Protein AF-A0A482W550-F1 (afdb_monomer_lite)

Organism: Asbolus verrucosus (NCBI:txid1661398)

InterPro domains:
  IPR013087 Zinc finger C2H2-type [PS50157] (30-57)

Structure (mmCIF, N/CA/C/O backbone):
data_AF-A0A482W550-F1
#
_entry.id   AF-A0A482W550-F1
#
loop_
_atom_site.group_PDB
_atom_site.id
_atom_site.type_symbol
_atom_site.label_atom_id
_atom_site.label_alt_id
_atom_site.label_comp_id
_atom_site.label_asym_id
_atom_site.label_entity_id
_atom_site.label_seq_id
_atom_site.pdbx_PDB_ins_code
_atom_site.Cartn_x
_atom_site.Cartn_y
_atom_site.Cartn_z
_atom_site.occupancy
_atom_site.B_iso_or_equiv
_atom_site.auth_seq_id
_atom_site.auth_comp_id
_atom_site.auth_asym_id
_atom_site.auth_atom_id
_atom_site.pdbx_PDB_model_num
ATOM 1 N N . MET A 1 1 ? 3.618 0.832 -22.894 1.00 59.66 1 MET A N 1
ATOM 2 C CA . MET A 1 1 ? 4.285 1.781 -21.972 1.00 59.66 1 MET A CA 1
ATOM 3 C C . MET A 1 1 ? 5.759 1.427 -21.931 1.00 59.66 1 MET A C 1
ATOM 5 O O . MET A 1 1 ? 6.068 0.310 -21.540 1.00 59.66 1 MET A O 1
ATOM 9 N N . TYR A 1 2 ? 6.651 2.315 -22.368 1.00 75.31 2 TYR A N 1
ATOM 10 C CA . TYR A 1 2 ? 8.090 2.102 -22.203 1.00 75.31 2 TYR A CA 1
ATOM 11 C C . TYR A 1 2 ? 8.506 2.626 -20.823 1.00 75.31 2 TYR A C 1
ATOM 13 O O . TYR A 1 2 ? 8.250 3.788 -20.508 1.00 75.31 2 TYR A O 1
ATOM 21 N N . CYS A 1 3 ? 9.080 1.765 -19.980 1.00 86.75 3 CYS A N 1
ATOM 22 C CA . CYS A 1 3 ? 9.605 2.133 -18.668 1.00 86.75 3 CYS A CA 1
ATOM 23 C C . CYS A 1 3 ? 11.026 1.589 -18.510 1.00 86.75 3 CYS A C 1
ATOM 25 O O . CYS A 1 3 ? 11.236 0.383 -18.580 1.00 86.75 3 CYS A O 1
ATOM 27 N N . SER A 1 4 ? 11.984 2.482 -18.264 1.00 91.50 4 SER A N 1
ATOM 28 C CA . SER A 1 4 ? 13.414 2.162 -18.138 1.00 91.50 4 SER A CA 1
ATOM 29 C C . SER A 1 4 ? 13.824 1.724 -16.725 1.00 91.50 4 SER A C 1
ATOM 31 O O . SER A 1 4 ? 15.013 1.644 -16.426 1.00 91.50 4 SER A O 1
ATOM 33 N N . TYR A 1 5 ? 12.864 1.514 -15.818 1.00 92.44 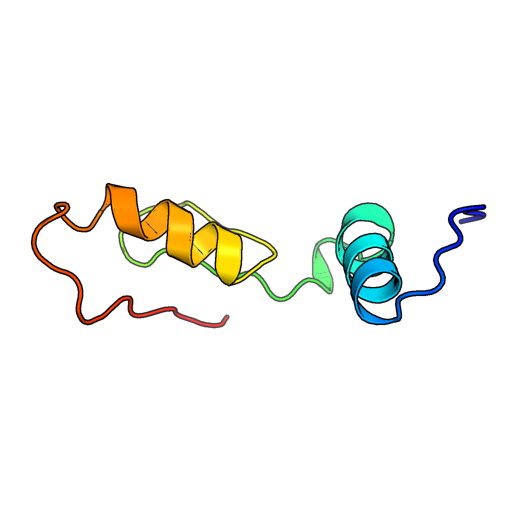5 TYR A N 1
ATOM 34 C CA . TYR A 1 5 ? 13.161 1.171 -14.430 1.00 92.44 5 TYR A CA 1
ATOM 35 C C . TYR A 1 5 ? 13.779 -0.231 -14.337 1.00 92.44 5 TYR A C 1
ATOM 37 O O . TYR A 1 5 ? 13.147 -1.225 -14.692 1.00 92.44 5 TYR A O 1
ATOM 45 N N . GLY A 1 6 ? 15.000 -0.304 -13.807 1.00 91.38 6 GLY A N 1
ATOM 46 C CA . GLY A 1 6 ? 15.730 -1.545 -13.566 1.00 91.38 6 GLY A CA 1
ATOM 47 C C . GLY A 1 6 ? 16.120 -1.686 -12.098 1.00 91.38 6 GLY A C 1
ATOM 48 O O . GLY A 1 6 ? 16.517 -0.724 -11.445 1.00 91.38 6 GLY A O 1
ATOM 49 N N . THR A 1 7 ? 16.012 -2.899 -11.564 1.00 93.94 7 THR A N 1
ATOM 50 C CA . THR A 1 7 ? 16.456 -3.236 -10.208 1.00 93.94 7 THR A CA 1
ATOM 51 C C . THR A 1 7 ? 16.919 -4.684 -10.164 1.00 93.94 7 THR A C 1
ATOM 53 O O . THR A 1 7 ? 16.367 -5.538 -10.857 1.00 93.94 7 THR A O 1
ATOM 56 N N . LYS A 1 8 ? 17.912 -4.978 -9.320 1.00 96.19 8 LYS A N 1
ATOM 57 C CA . LYS A 1 8 ? 18.390 -6.351 -9.093 1.00 96.19 8 LYS A CA 1
ATOM 58 C C . LYS A 1 8 ? 17.436 -7.189 -8.234 1.00 96.19 8 LYS A C 1
ATOM 60 O O . LYS A 1 8 ? 17.565 -8.407 -8.176 1.00 96.19 8 LYS A O 1
ATOM 65 N N . TRP A 1 9 ? 16.480 -6.553 -7.552 1.00 96.19 9 TRP A N 1
ATOM 66 C CA . TRP A 1 9 ? 15.594 -7.218 -6.598 1.00 96.19 9 TRP A CA 1
ATOM 67 C C . TRP A 1 9 ? 14.218 -7.490 -7.205 1.00 96.19 9 TRP A C 1
ATOM 69 O O . TRP A 1 9 ? 13.456 -6.573 -7.511 1.00 96.19 9 TRP A O 1
ATOM 79 N N . LYS A 1 10 ? 13.844 -8.771 -7.293 1.00 91.75 10 LYS A N 1
ATOM 80 C CA . LYS A 1 10 ? 12.544 -9.204 -7.837 1.00 91.75 10 LYS A CA 1
ATOM 81 C C . LYS A 1 10 ? 11.348 -8.580 -7.107 1.00 91.75 10 LYS A C 1
ATOM 83 O O . LYS A 1 10 ? 10.325 -8.304 -7.733 1.00 91.75 10 LYS A O 1
ATOM 88 N N . ILE A 1 11 ? 11.462 -8.372 -5.794 1.00 88.31 11 ILE A N 1
ATOM 89 C CA . ILE A 1 11 ? 10.399 -7.756 -4.989 1.00 88.31 11 ILE A CA 1
ATOM 90 C C . ILE A 1 11 ? 10.181 -6.286 -5.364 1.00 88.31 11 ILE A C 1
ATOM 92 O O . ILE A 1 11 ? 9.039 -5.866 -5.538 1.00 88.31 11 ILE A O 1
ATOM 96 N N . GLU A 1 12 ? 11.261 -5.544 -5.611 1.00 90.12 12 GLU A N 1
ATOM 97 C CA . GLU A 1 12 ? 11.202 -4.140 -6.016 1.00 90.12 12 GLU A CA 1
ATOM 98 C C . GLU A 1 12 ? 10.632 -3.986 -7.427 1.00 90.12 12 GLU A C 1
ATOM 100 O O . GLU A 1 12 ? 9.786 -3.121 -7.655 1.00 90.12 12 GLU A O 1
ATOM 105 N N . LEU A 1 13 ? 10.986 -4.884 -8.355 1.00 91.44 13 LEU A N 1
ATOM 106 C CA . LEU A 1 13 ? 10.397 -4.888 -9.697 1.00 91.44 13 LEU A CA 1
ATOM 107 C C . LEU A 1 13 ? 8.884 -5.157 -9.649 1.00 91.44 13 LEU A C 1
ATOM 109 O O . LEU A 1 13 ? 8.105 -4.457 -10.295 1.00 91.44 13 LEU A O 1
ATOM 113 N N . LYS A 1 14 ? 8.441 -6.124 -8.831 1.00 87.44 14 LYS A N 1
ATOM 114 C CA . LYS A 1 14 ? 7.007 -6.383 -8.610 1.00 87.44 14 LYS A CA 1
ATOM 115 C C . LYS A 1 14 ? 6.294 -5.164 -8.022 1.00 87.44 14 LYS A C 1
ATOM 117 O O . LYS A 1 14 ? 5.215 -4.808 -8.496 1.00 87.44 14 LYS A O 1
ATOM 122 N N . ASN A 1 15 ? 6.889 -4.520 -7.018 1.00 85.44 15 ASN A N 1
ATOM 123 C CA . ASN A 1 15 ? 6.337 -3.315 -6.395 1.00 85.44 15 ASN A CA 1
ATOM 124 C C . ASN A 1 15 ? 6.227 -2.160 -7.397 1.00 85.44 15 A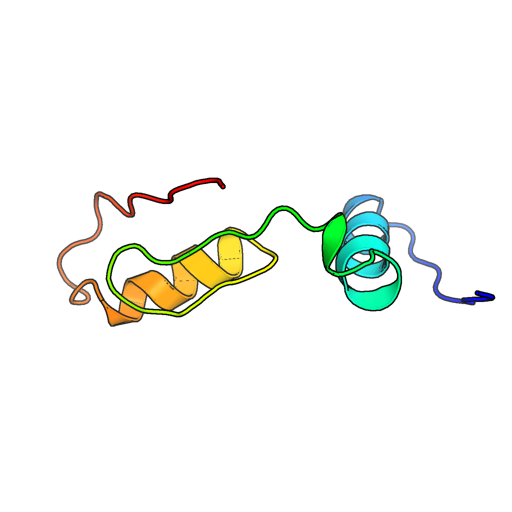SN A C 1
ATOM 126 O O . ASN A 1 15 ? 5.212 -1.461 -7.420 1.00 85.44 15 ASN A O 1
ATOM 130 N N . HIS A 1 16 ? 7.238 -1.981 -8.248 1.00 90.00 16 HIS A N 1
ATOM 131 C CA . HIS A 1 16 ? 7.240 -0.992 -9.318 1.00 90.00 16 HIS A CA 1
ATOM 132 C C . HIS A 1 16 ? 6.093 -1.226 -10.313 1.00 90.00 16 HIS A C 1
ATOM 134 O O . HIS A 1 16 ? 5.266 -0.331 -10.503 1.00 90.00 16 HIS A O 1
ATOM 140 N N . ILE A 1 17 ? 5.983 -2.441 -10.868 1.00 88.00 17 ILE A N 1
ATOM 141 C CA . ILE A 1 17 ? 4.917 -2.803 -11.817 1.00 88.00 17 ILE A CA 1
ATOM 142 C C . ILE A 1 17 ? 3.541 -2.577 -11.177 1.00 88.00 17 ILE A C 1
ATOM 144 O O . ILE A 1 17 ? 2.688 -1.912 -11.760 1.00 88.00 17 ILE A O 1
ATOM 148 N N . MET A 1 18 ? 3.346 -3.037 -9.936 1.00 84.00 18 MET A N 1
ATOM 149 C CA . MET A 1 18 ? 2.099 -2.851 -9.183 1.00 84.00 18 MET A CA 1
ATOM 150 C C . MET A 1 18 ? 1.718 -1.372 -9.008 1.00 84.00 18 MET A C 1
ATOM 152 O O . MET A 1 18 ? 0.539 -1.019 -9.021 1.00 84.00 18 MET A O 1
ATOM 156 N N . ARG A 1 19 ? 2.709 -0.497 -8.805 1.00 83.44 19 ARG A N 1
ATOM 157 C CA . ARG A 1 19 ? 2.494 0.934 -8.545 1.00 83.44 19 ARG A CA 1
ATOM 158 C C . ARG A 1 19 ? 2.236 1.743 -9.800 1.00 83.44 19 ARG A C 1
ATOM 160 O O . ARG A 1 19 ? 1.436 2.675 -9.739 1.00 83.44 19 ARG A O 1
ATOM 167 N N . LYS A 1 20 ? 2.975 1.448 -10.868 1.00 85.25 20 LYS A N 1
ATOM 168 C CA . LYS A 1 20 ? 3.103 2.326 -12.036 1.00 85.25 20 LYS A CA 1
ATOM 169 C C . LYS A 1 20 ? 2.468 1.764 -13.302 1.00 85.25 20 LYS A C 1
ATOM 171 O O . LYS A 1 20 ? 2.112 2.554 -14.166 1.00 85.25 20 LYS A O 1
ATOM 176 N N . HIS A 1 21 ? 2.316 0.446 -13.402 1.00 87.25 21 HIS A N 1
ATOM 177 C CA . HIS A 1 21 ? 1.903 -0.215 -14.645 1.00 87.25 21 HIS A CA 1
ATOM 178 C C . HIS A 1 21 ? 0.669 -1.104 -14.508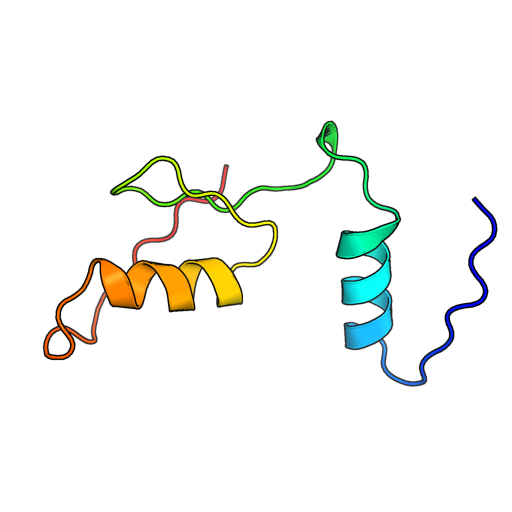 1.00 87.25 21 HIS A C 1
ATOM 180 O O . HIS A 1 21 ? 0.106 -1.503 -15.519 1.00 87.25 21 HIS A O 1
ATOM 186 N N . ARG A 1 22 ? 0.225 -1.412 -13.285 1.00 83.12 22 ARG A N 1
ATOM 187 C CA . ARG A 1 22 ? -1.025 -2.143 -13.076 1.00 83.12 22 ARG A CA 1
ATOM 188 C C . ARG A 1 22 ? -2.214 -1.187 -13.151 1.00 83.12 22 ARG A C 1
ATOM 190 O O . ARG A 1 22 ? -2.246 -0.185 -12.428 1.00 83.12 22 ARG A O 1
ATOM 197 N N . ASN A 1 23 ? -3.182 -1.527 -13.996 1.00 80.12 23 ASN A N 1
ATOM 198 C CA . ASN A 1 23 ? -4.426 -0.781 -14.144 1.00 80.12 23 ASN A CA 1
ATOM 199 C C . ASN A 1 23 ? -5.262 -0.853 -12.864 1.00 80.12 23 ASN A C 1
ATOM 201 O O . ASN A 1 23 ? -5.195 -1.828 -12.117 1.00 80.12 23 ASN A O 1
ATOM 205 N N . PHE A 1 24 ? -6.042 0.198 -12.606 1.00 75.88 24 PHE A N 1
ATOM 206 C CA . PHE A 1 24 ? -6.873 0.315 -11.401 1.00 75.88 24 PHE A CA 1
ATOM 207 C C . PHE A 1 24 ? -7.880 -0.832 -11.253 1.00 75.88 24 PHE A C 1
ATOM 209 O O . PHE A 1 24 ? -8.135 -1.247 -10.123 1.00 75.88 24 PHE A O 1
ATOM 216 N N . GLU A 1 25 ? -8.387 -1.345 -12.373 1.00 79.12 25 GLU A N 1
ATOM 217 C CA . GLU A 1 25 ? -9.369 -2.432 -12.452 1.00 79.12 25 GLU A CA 1
ATOM 218 C C . GLU A 1 25 ? -8.751 -3.798 -12.128 1.00 79.12 25 GLU A C 1
ATOM 220 O O . GLU A 1 25 ? -9.365 -4.615 -11.452 1.00 79.12 25 GLU A O 1
ATOM 225 N N . ASP A 1 26 ? -7.488 -4.014 -12.501 1.00 79.81 26 ASP A N 1
ATOM 226 C CA . ASP A 1 26 ? -6.766 -5.250 -12.194 1.00 79.81 26 ASP A CA 1
ATOM 227 C C . ASP A 1 26 ? -6.192 -5.274 -10.776 1.00 79.81 26 ASP A C 1
ATOM 229 O O . ASP A 1 26 ? -5.644 -6.293 -10.345 1.00 79.81 26 ASP A O 1
ATOM 233 N N . ILE A 1 27 ? -6.191 -4.152 -10.052 1.00 80.12 27 ILE A N 1
ATOM 234 C CA . ILE A 1 27 ? -5.586 -4.076 -8.721 1.00 80.12 27 ILE A CA 1
ATOM 235 C C . ILE A 1 27 ? -6.527 -4.691 -7.692 1.00 80.12 27 ILE A C 1
ATOM 237 O O . ILE A 1 27 ? -7.618 -4.196 -7.438 1.00 80.12 27 ILE A O 1
ATOM 241 N N . LYS A 1 28 ? -6.030 -5.721 -7.005 1.00 80.94 28 LYS A N 1
ATOM 242 C CA . LYS A 1 28 ? -6.649 -6.198 -5.773 1.00 80.94 28 LYS A CA 1
ATOM 243 C C . LYS A 1 28 ? -6.428 -5.159 -4.674 1.00 80.94 28 LYS A C 1
ATOM 245 O O . LYS A 1 28 ? -5.296 -4.964 -4.221 1.00 80.94 28 LYS A O 1
ATOM 250 N N . TRP A 1 29 ? -7.493 -4.472 -4.282 1.00 84.75 29 TRP A N 1
ATOM 251 C CA . TRP A 1 29 ? -7.453 -3.473 -3.222 1.00 84.75 29 TRP A CA 1
ATOM 252 C C . TRP A 1 29 ? -7.605 -4.142 -1.857 1.00 84.75 29 TRP A C 1
ATOM 254 O O . TRP A 1 29 ? -8.376 -5.078 -1.674 1.00 84.75 29 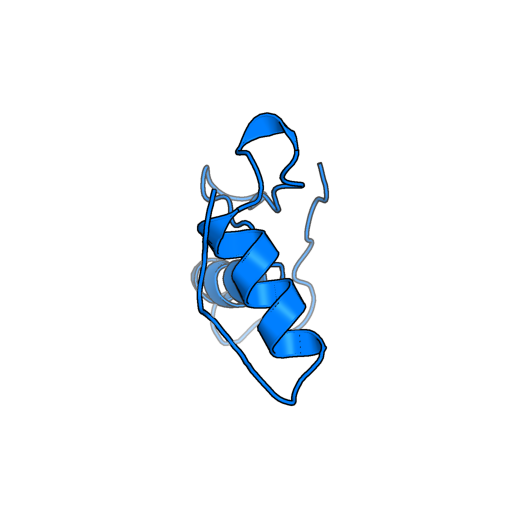TRP A O 1
ATOM 264 N N . PHE A 1 30 ? -6.861 -3.635 -0.883 1.00 86.44 30 PHE A N 1
ATOM 265 C CA . PHE A 1 30 ? -7.065 -3.933 0.525 1.00 86.44 30 PHE A CA 1
ATOM 266 C C . PHE A 1 30 ? -7.839 -2.765 1.123 1.00 86.44 30 PHE A C 1
ATOM 268 O O . PHE A 1 30 ? -7.343 -1.635 1.096 1.00 86.44 30 PHE A O 1
ATOM 275 N N . GLN A 1 31 ? -9.039 -3.023 1.629 1.00 86.06 31 GLN A N 1
ATOM 276 C CA . GLN A 1 31 ? -9.906 -2.002 2.208 1.00 86.06 31 GLN A CA 1
ATOM 277 C C . GLN A 1 31 ? -9.917 -2.113 3.735 1.00 86.06 31 GLN A C 1
ATOM 279 O O . GLN A 1 31 ? -9.854 -3.210 4.287 1.00 86.06 31 GLN A O 1
ATOM 284 N N . CYS A 1 32 ? -9.951 -0.961 4.399 1.00 86.12 32 CYS A N 1
ATOM 285 C CA . CYS A 1 32 ? -10.168 -0.863 5.834 1.00 86.12 32 CYS A CA 1
ATOM 286 C C . CYS A 1 32 ? -11.624 -1.198 6.170 1.00 86.12 32 CYS A C 1
ATOM 288 O O . CYS A 1 32 ? -12.539 -0.749 5.487 1.00 86.12 32 CYS A O 1
ATOM 290 N N . GLU A 1 33 ? -11.844 -1.948 7.244 1.00 83.31 33 GLU A N 1
ATOM 291 C CA . GLU A 1 33 ? -13.195 -2.279 7.711 1.00 83.31 33 GLU A CA 1
ATOM 292 C C . GLU A 1 33 ? -13.848 -1.132 8.489 1.00 83.31 33 GLU A C 1
ATOM 294 O O . GLU A 1 33 ? -15.068 -1.048 8.568 1.00 83.31 33 GLU A O 1
ATOM 299 N N . HIS A 1 34 ? -13.044 -0.218 9.035 1.00 82.06 34 HIS A N 1
ATOM 300 C CA . HIS A 1 34 ? -13.525 0.876 9.881 1.00 82.06 34 HIS A CA 1
ATOM 301 C C . HIS A 1 34 ? -13.708 2.200 9.130 1.00 82.06 34 HIS A C 1
ATOM 303 O O . HIS A 1 34 ? -14.297 3.133 9.670 1.00 82.06 34 HIS A O 1
ATOM 309 N N . CYS A 1 35 ?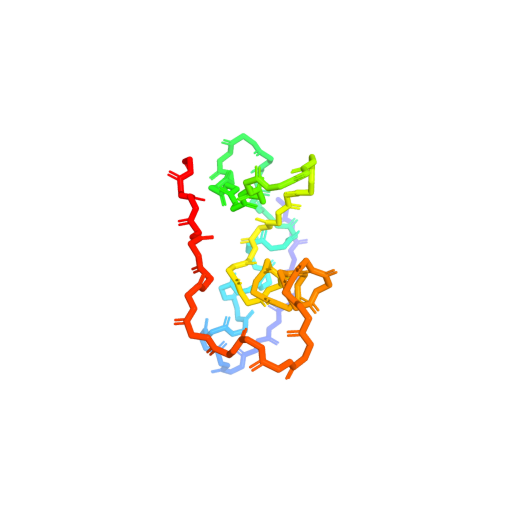 -13.185 2.327 7.906 1.00 86.88 35 CYS A N 1
ATOM 310 C CA . CYS A 1 35 ? -13.332 3.543 7.109 1.00 86.88 35 CYS A CA 1
ATOM 311 C C . CYS A 1 35 ? -13.165 3.289 5.604 1.00 86.88 35 CYS A C 1
ATOM 313 O O . CYS A 1 35 ? -12.769 2.215 5.163 1.00 86.88 35 CYS A O 1
ATOM 315 N N . SER A 1 36 ? -13.385 4.323 4.790 1.00 88.31 36 SER A N 1
ATOM 316 C CA . SER A 1 36 ? -13.272 4.250 3.325 1.00 88.31 36 SER A CA 1
ATOM 317 C C . SER A 1 36 ? -11.829 4.188 2.793 1.00 88.31 36 SER A C 1
ATOM 319 O O . SER A 1 36 ? -11.606 4.322 1.586 1.00 88.31 36 SER A O 1
ATOM 321 N N . TYR A 1 37 ? -10.824 4.024 3.662 1.00 87.12 37 TYR A N 1
ATOM 322 C CA . TYR A 1 37 ? -9.432 3.914 3.235 1.00 87.12 37 TYR A CA 1
ATOM 323 C C . TYR A 1 37 ? -9.189 2.591 2.505 1.00 87.12 37 TYR A C 1
ATOM 325 O O . TYR A 1 37 ? -9.501 1.509 3.001 1.00 87.12 37 TYR A O 1
ATOM 333 N N . LYS A 1 38 ? -8.555 2.676 1.334 1.00 87.81 38 LYS A N 1
ATOM 334 C CA . LYS A 1 38 ? -8.129 1.524 0.539 1.00 87.81 38 LYS A CA 1
ATOM 335 C C . LYS A 1 38 ? -6.685 1.681 0.095 1.00 87.81 38 LYS A C 1
ATOM 337 O O . LYS A 1 38 ? -6.233 2.776 -0.237 1.00 87.81 38 LYS A O 1
ATOM 342 N N . SER A 1 39 ? -5.956 0.574 0.058 1.00 86.50 39 SER A N 1
ATOM 343 C CA . SER A 1 39 ? -4.560 0.543 -0.360 1.00 86.50 39 SER A CA 1
ATOM 344 C C . SER A 1 39 ? -4.279 -0.612 -1.304 1.00 86.50 39 SER A C 1
ATOM 346 O O . SER A 1 39 ? -4.853 -1.689 -1.190 1.00 86.50 39 SER A O 1
ATOM 348 N N . LYS A 1 40 ? -3.326 -0.405 -2.214 1.00 84.38 40 LYS A N 1
ATOM 349 C CA . LYS A 1 40 ? -2.807 -1.458 -3.098 1.00 84.38 40 LYS A CA 1
ATOM 350 C C . LYS A 1 40 ? -1.901 -2.450 -2.351 1.00 84.38 40 LYS A C 1
ATOM 352 O O . LYS A 1 40 ? -1.564 -3.500 -2.885 1.00 84.38 40 LYS A O 1
ATOM 357 N N . PHE A 1 41 ? -1.472 -2.110 -1.130 1.00 82.88 41 PHE A N 1
ATOM 358 C CA . PHE A 1 41 ? -0.510 -2.891 -0.354 1.00 82.88 41 PHE A CA 1
ATOM 359 C C . PHE A 1 41 ? -1.020 -3.190 1.052 1.00 82.88 41 PHE A C 1
ATOM 361 O O . PHE A 1 41 ? -1.347 -2.277 1.813 1.00 82.88 41 PHE A O 1
ATOM 368 N N . LYS A 1 42 ? -0.948 -4.469 1.438 1.00 82.75 42 LYS A N 1
ATOM 369 C CA . LYS A 1 42 ? -1.287 -4.939 2.787 1.00 82.75 42 LYS A CA 1
ATOM 370 C C . LYS A 1 42 ? -0.490 -4.215 3.877 1.00 82.75 42 LYS A C 1
ATOM 372 O O . LYS A 1 42 ? -1.059 -3.859 4.897 1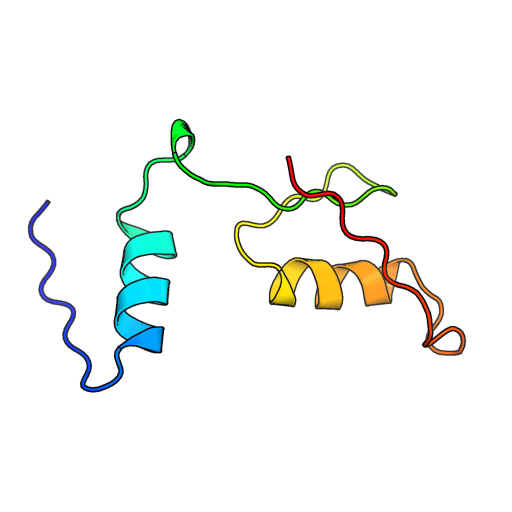.00 82.75 42 LYS A O 1
ATOM 377 N N . ALA A 1 43 ? 0.801 -3.955 3.655 1.00 83.56 43 ALA A N 1
ATOM 378 C CA . ALA A 1 43 ? 1.656 -3.275 4.633 1.00 83.56 43 ALA A CA 1
ATOM 379 C C . ALA A 1 43 ? 1.185 -1.842 4.940 1.00 83.56 43 ALA A C 1
ATOM 381 O O . ALA A 1 43 ? 1.194 -1.418 6.093 1.00 83.56 43 ALA A O 1
ATOM 382 N N . TYR A 1 44 ? 0.726 -1.105 3.923 1.00 85.25 44 TYR A N 1
ATOM 383 C CA . TYR A 1 44 ? 0.190 0.240 4.127 1.00 85.25 44 TYR A CA 1
ATOM 384 C C . TYR A 1 44 ? -1.174 0.219 4.800 1.00 85.25 44 TYR A C 1
ATOM 386 O O . TYR A 1 44 ? -1.420 1.077 5.642 1.00 85.25 44 TYR A O 1
ATOM 394 N N . LEU A 1 45 ? -2.026 -0.764 4.485 1.00 85.94 45 LEU A N 1
ATOM 395 C CA . LEU A 1 45 ? -3.265 -0.939 5.233 1.00 85.94 45 LEU A CA 1
ATOM 396 C C . LEU A 1 45 ? -2.975 -1.309 6.695 1.00 85.94 45 LEU A C 1
ATOM 398 O O . LEU A 1 45 ? -3.528 -0.681 7.580 1.00 85.94 45 LEU A O 1
ATOM 402 N N . GLY A 1 46 ? -2.042 -2.225 6.965 1.00 84.50 46 GLY A N 1
ATOM 403 C CA . GLY A 1 46 ? -1.626 -2.563 8.331 1.00 84.50 46 GLY A CA 1
ATOM 404 C C . GLY A 1 46 ? -1.140 -1.341 9.114 1.00 84.50 46 GLY A C 1
ATOM 405 O O . GLY A 1 46 ? -1.594 -1.110 10.227 1.00 84.50 46 GLY A O 1
ATOM 406 N N . LYS A 1 47 ? -0.305 -0.489 8.501 1.00 85.62 47 LYS A N 1
ATOM 407 C CA . LYS A 1 47 ? 0.111 0.788 9.106 1.00 85.62 47 LYS A CA 1
ATOM 408 C C . LYS A 1 47 ? -1.061 1.750 9.318 1.00 85.62 47 LYS A C 1
ATOM 410 O O . LYS A 1 47 ? -1.078 2.477 10.303 1.00 85.62 47 LYS A O 1
ATOM 415 N N . HIS A 1 48 ? -2.012 1.795 8.389 1.00 87.81 48 HIS A N 1
ATOM 416 C CA . HIS A 1 48 ? -3.222 2.599 8.537 1.00 87.81 48 HIS A CA 1
ATOM 417 C C . HIS A 1 48 ? -4.083 2.110 9.708 1.00 87.81 48 HIS A C 1
ATOM 419 O O . HIS A 1 48 ? -4.572 2.937 10.468 1.00 87.81 48 HIS A O 1
ATOM 425 N N . MET A 1 49 ? -4.211 0.796 9.892 1.00 83.56 49 MET A N 1
ATOM 426 C CA . MET A 1 49 ? -5.007 0.207 10.969 1.00 83.56 49 MET A CA 1
ATOM 427 C C . MET A 1 49 ? -4.467 0.553 12.357 1.00 83.56 49 MET A C 1
ATOM 429 O O . MET A 1 49 ? -5.268 0.693 13.267 1.00 83.56 49 MET A O 1
ATOM 433 N N . LEU A 1 50 ? -3.167 0.847 12.500 1.00 82.06 50 LEU A N 1
ATOM 434 C CA . LEU A 1 50 ? -2.591 1.410 13.735 1.00 82.06 50 LEU A CA 1
ATOM 435 C C . LEU A 1 50 ? -3.164 2.786 14.126 1.00 82.06 50 LEU A C 1
ATOM 437 O O . LEU A 1 50 ? -2.876 3.279 15.207 1.00 82.06 50 LEU A O 1
ATOM 441 N N . LYS A 1 51 ? -3.911 3.455 13.239 1.00 79.94 51 LYS A N 1
ATOM 442 C CA . LYS A 1 51 ? -4.673 4.667 13.581 1.00 79.94 51 LYS A CA 1
ATOM 443 C C . LYS A 1 51 ? -6.063 4.353 14.135 1.00 79.94 51 LYS A C 1
ATOM 445 O O . LYS A 1 51 ? -6.686 5.236 14.709 1.00 79.94 51 LYS A O 1
ATOM 450 N N . HIS A 1 52 ? -6.562 3.143 13.889 1.00 79.38 52 HIS A N 1
ATOM 451 C CA . HIS A 1 52 ? -7.851 2.660 14.376 1.00 79.38 52 HIS A CA 1
ATOM 452 C C . HIS A 1 52 ? -7.699 1.845 15.661 1.00 79.38 52 HIS A C 1
ATOM 454 O O . HIS A 1 52 ? -8.553 1.945 16.536 1.00 79.38 52 HIS A O 1
ATOM 460 N N . THR A 1 53 ? -6.614 1.081 15.803 1.00 68.25 53 THR A N 1
ATOM 461 C CA . THR A 1 53 ? -6.229 0.477 17.078 1.00 68.25 53 THR A CA 1
ATOM 462 C C . THR A 1 53 ? -5.448 1.478 17.918 1.00 68.25 53 THR A C 1
ATOM 464 O O . THR A 1 53 ? -4.467 2.064 17.466 1.00 68.25 53 THR A O 1
ATOM 467 N N . ASN A 1 54 ? -5.889 1.670 19.161 1.00 62.88 54 ASN A N 1
ATOM 468 C CA . ASN A 1 54 ? -5.112 2.374 20.175 1.00 62.88 54 ASN A CA 1
ATOM 469 C C . ASN A 1 54 ? -3.752 1.651 20.330 1.00 62.88 54 ASN A C 1
ATOM 471 O O . ASN A 1 54 ? -3.734 0.421 20.223 1.00 62.88 54 ASN A O 1
ATOM 475 N N . PRO A 1 55 ? -2.627 2.342 20.597 1.00 59.16 55 PRO A N 1
ATOM 476 C CA . PRO A 1 55 ? -1.290 1.734 20.664 1.00 59.16 55 PRO A CA 1
ATOM 477 C C . PRO A 1 55 ? -1.120 0.630 21.725 1.00 59.16 55 PRO A C 1
ATOM 479 O O . PRO A 1 55 ? -0.056 0.031 21.808 1.00 59.16 55 PRO A O 1
ATOM 482 N N . GLU A 1 56 ? -2.150 0.334 22.515 1.00 57.31 56 GLU A N 1
ATOM 483 C CA . GLU A 1 56 ? -2.155 -0.719 23.531 1.00 57.31 56 GLU A CA 1
ATOM 484 C C . GLU A 1 56 ? -2.791 -2.041 23.053 1.00 57.31 56 GLU A C 1
ATOM 486 O O . GLU A 1 56 ? -2.538 -3.082 23.656 1.00 57.31 56 GLU A O 1
ATOM 491 N N . ASP A 1 57 ? -3.549 -2.052 21.946 1.00 53.34 57 ASP A N 1
ATOM 492 C CA . ASP A 1 57 ? -4.217 -3.263 21.441 1.00 53.34 57 ASP A CA 1
ATOM 493 C C . ASP A 1 57 ? -3.516 -3.804 20.183 1.00 53.34 57 ASP A C 1
ATOM 495 O O . ASP A 1 57 ? -3.790 -3.448 19.034 1.00 53.34 57 ASP A O 1
ATOM 499 N N . HIS A 1 58 ? -2.512 -4.646 20.423 1.00 49.88 58 HIS A N 1
ATOM 500 C CA . HIS A 1 58 ? -1.552 -5.104 19.419 1.00 49.88 58 HIS A CA 1
ATOM 501 C C . HIS A 1 58 ? -1.933 -6.404 18.687 1.00 49.88 58 HIS A C 1
ATOM 503 O O . HIS A 1 58 ? -1.056 -6.986 18.042 1.00 49.88 58 HIS A O 1
ATOM 509 N N . ARG A 1 59 ? -3.172 -6.925 18.778 1.00 51.00 59 ARG A N 1
ATOM 510 C CA . ARG A 1 59 ? -3.372 -8.357 18.462 1.00 51.00 59 ARG A CA 1
ATOM 511 C C . ARG A 1 59 ? -4.205 -8.754 17.248 1.00 51.00 59 ARG A C 1
ATOM 513 O O . ARG A 1 59 ? -3.930 -9.836 16.746 1.00 51.00 59 ARG A O 1
ATOM 520 N N . ASN A 1 60 ? -5.129 -7.973 16.692 1.00 49.69 60 ASN A N 1
ATOM 521 C CA . ASN A 1 60 ? -5.913 -8.487 15.552 1.00 49.69 60 ASN A CA 1
ATOM 522 C C . ASN A 1 60 ? -6.305 -7.412 14.539 1.00 49.69 60 ASN A C 1
ATOM 524 O O . ASN A 1 60 ? -7.402 -6.867 14.569 1.00 49.69 60 ASN A O 1
ATOM 528 N N . ILE A 1 61 ? -5.416 -7.162 13.577 1.00 54.34 61 ILE A N 1
ATOM 529 C CA . ILE A 1 61 ? -5.756 -6.373 12.392 1.00 54.34 61 ILE A CA 1
ATOM 530 C C . ILE A 1 61 ? -6.467 -7.305 11.404 1.00 54.34 61 ILE A C 1
ATOM 532 O O . ILE A 1 61 ? -5.817 -8.014 10.627 1.00 54.34 61 ILE A O 1
ATOM 536 N N . GLN A 1 62 ? -7.800 -7.331 11.460 1.00 56.09 62 GLN A N 1
ATOM 537 C CA . GLN A 1 62 ? -8.613 -7.967 10.427 1.00 56.09 62 GLN A CA 1
ATOM 538 C C . GLN A 1 62 ? -8.443 -7.169 9.123 1.00 56.09 62 GLN A C 1
ATOM 540 O O . GLN A 1 62 ? -8.434 -5.938 9.097 1.00 56.09 62 GLN A O 1
ATOM 545 N N . ILE A 1 63 ? -8.097 -7.885 8.052 1.00 57.31 63 ILE A N 1
ATOM 546 C CA . ILE A 1 63 ? -7.819 -7.316 6.731 1.00 57.31 63 ILE A CA 1
ATOM 547 C C . ILE A 1 63 ? -8.712 -8.057 5.754 1.00 57.31 63 ILE A C 1
ATOM 549 O O . ILE A 1 63 ? -8.396 -9.187 5.365 1.00 57.31 63 ILE A O 1
ATOM 553 N N . LEU A 1 64 ? -9.794 -7.411 5.327 1.00 55.28 64 LEU A N 1
ATOM 554 C CA . LEU A 1 64 ? -10.606 -7.922 4.233 1.00 55.28 64 LEU A CA 1
ATOM 555 C C . LEU A 1 64 ? -9.855 -7.781 2.905 1.00 55.28 64 LEU A C 1
ATOM 557 O O . LEU A 1 64 ? -9.305 -6.734 2.545 1.00 55.28 64 LEU A O 1
ATOM 561 N N . LYS A 1 65 ? -9.814 -8.893 2.172 1.00 55.97 65 LYS A N 1
ATOM 562 C CA . LYS A 1 65 ? -9.368 -8.967 0.782 1.00 55.97 65 LYS A CA 1
ATOM 563 C C . LYS A 1 65 ? -10.619 -8.965 -0.092 1.00 55.97 65 LYS A C 1
ATOM 565 O O . LYS A 1 65 ? -11.311 -9.975 -0.111 1.00 55.97 65 LYS A O 1
ATOM 570 N N . MET A 1 66 ? -10.859 -7.883 -0.829 1.00 51.53 66 MET A N 1
ATOM 571 C CA . MET A 1 66 ? -11.792 -7.884 -1.966 1.00 51.53 66 MET A CA 1
ATOM 572 C C . MET A 1 66 ? -11.073 -8.467 -3.172 1.00 51.53 66 MET A C 1
ATOM 574 O O . MET A 1 66 ? -9.915 -8.061 -3.408 1.00 51.53 66 MET A O 1
#

Sequence (66 aa):
MYCSYGTKWKIELKNHIMRKHRNFEDIKWFQCEHCSYKSKFKAYLGKHMLKHTNPEDHRNIQILKM

Secondary structure (DSSP, 8-state):
-------S-HHHHHHHHHHHTS-TTT---EE-SSSS-EES-HHHHHHHHTTTS-TT--S----EE-

Foldseek 3Di:
DDDPDDDPDPVVVVVCCLVPPDDPVRQWWWAAPVDRDIDSDPVVVVVVCCVVDPPVDDDDDDIDTD

Radius of gyration: 14.78 Å; chains: 1; bounding box: 32×14×46 Å

pLDDT: mean 78.94, std 13.22, range [49.69, 96.19]